Protein AF-A0ABD6B6U6-F1 (afdb_monomer)

Secondary structure (DSSP, 8-state):
--HHHHHHHHHHHHHHHHHHHHHHHHHHTTTSTTHHHHTTHHHHHHHHHHHHHHHHHT----HHHHHHHHHHHHHHHHHHHHHHHHHHTT-S--

Solvent-accessible surface area (backbone atoms only — not comparable to full-atom values): 4878 Å² total; per-residue (Å²): 120,65,68,59,52,52,50,45,47,51,51,45,52,50,31,52,50,51,26,54,50,30,51,52,49,26,65,76,28,62,90,41,84,65,15,66,28,35,60,30,41,37,51,15,33,46,18,50,36,66,49,42,49,36,68,65,70,72,50,92,70,61,68,66,56,47,50,53,32,40,52,48,11,52,51,22,45,50,52,19,50,52,40,43,50,42,56,74,68,56,75,53,86,128

Foldseek 3Di:
DVVVLVVLVVVLVVLVVQLVVLVVVLVVCVPPLLNQLSVLSNLLSVLVNQLSVCVNVVHDDDPVSNVVSNVSNVVSNVSSVVSVCCVVVCVDDD

Mean predicted aligned error: 5.78 Å

Structure (mmCIF, N/CA/C/O backbone):
data_AF-A0ABD6B6U6-F1
#
_entry.id   AF-A0ABD6B6U6-F1
#
loop_
_atom_site.group_PDB
_atom_site.id
_atom_site.type_symbol
_atom_site.label_atom_id
_atom_site.label_alt_id
_atom_site.label_comp_id
_atom_site.label_asym_id
_atom_site.label_entity_id
_atom_site.label_seq_id
_atom_site.pdbx_PDB_ins_code
_atom_site.Cartn_x
_atom_site.Cartn_y
_atom_site.Cartn_z
_atom_site.occupancy
_atom_site.B_iso_or_equiv
_atom_site.auth_seq_id
_atom_site.auth_comp_id
_atom_site.auth_asym_id
_atom_site.auth_atom_id
_atom_site.pdbx_PDB_model_num
ATOM 1 N N . MET A 1 1 ? 12.942 13.967 -19.130 1.00 71.25 1 MET A N 1
ATOM 2 C CA . MET A 1 1 ? 14.211 13.253 -19.436 1.00 71.25 1 MET A CA 1
ATOM 3 C C . MET A 1 1 ? 15.109 13.007 -18.205 1.00 71.25 1 MET A C 1
ATOM 5 O O . MET A 1 1 ? 15.212 11.853 -17.824 1.00 71.25 1 MET A O 1
ATOM 9 N N . ILE A 1 2 ? 15.713 13.999 -17.520 1.00 82.31 2 ILE A N 1
ATOM 10 C CA . ILE A 1 2 ? 16.444 13.763 -16.235 1.00 82.31 2 ILE A CA 1
ATOM 11 C C . ILE A 1 2 ? 15.572 14.036 -15.003 1.00 82.31 2 ILE A C 1
ATOM 13 O O . ILE A 1 2 ? 15.518 13.212 -14.094 1.00 82.31 2 ILE A O 1
ATOM 17 N N . LEU A 1 3 ? 14.834 15.151 -15.009 1.00 88.00 3 LEU A N 1
ATOM 18 C CA . LEU A 1 3 ? 13.953 15.544 -13.904 1.00 88.00 3 LEU A CA 1
ATOM 19 C C . LEU A 1 3 ? 12.874 14.488 -13.613 1.00 88.00 3 LEU A C 1
ATOM 21 O O . LEU A 1 3 ? 12.706 14.093 -12.469 1.00 88.00 3 LEU A O 1
ATOM 25 N N . GLU A 1 4 ? 12.198 13.966 -14.641 1.00 82.94 4 GLU A N 1
ATOM 26 C CA . GLU A 1 4 ? 11.207 12.882 -14.484 1.00 82.94 4 GLU A CA 1
ATOM 27 C C . GLU A 1 4 ? 11.804 11.622 -13.862 1.00 82.94 4 GLU A C 1
ATOM 29 O O . GLU A 1 4 ? 11.162 10.970 -13.042 1.00 82.94 4 GLU A O 1
ATOM 34 N N . ARG A 1 5 ? 13.041 11.275 -14.231 1.00 80.81 5 ARG A N 1
ATOM 35 C CA . ARG A 1 5 ? 13.709 10.084 -13.709 1.00 80.81 5 ARG A CA 1
ATOM 36 C C . ARG A 1 5 ? 14.107 10.287 -12.251 1.00 80.81 5 ARG A C 1
ATOM 38 O O . ARG A 1 5 ? 13.874 9.400 -11.438 1.00 80.81 5 ARG A O 1
ATOM 45 N N . ALA A 1 6 ? 14.617 11.471 -11.913 1.00 86.25 6 ALA A N 1
ATOM 46 C CA . ALA A 1 6 ? 14.901 11.862 -10.536 1.00 86.25 6 ALA A CA 1
ATOM 47 C C . ALA A 1 6 ? 13.630 11.850 -9.669 1.00 86.25 6 ALA A C 1
ATOM 49 O O . ALA A 1 6 ? 13.640 11.263 -8.591 1.00 86.25 6 ALA A O 1
ATOM 50 N N . LEU A 1 7 ? 12.522 12.411 -10.168 1.00 86.50 7 LEU A N 1
ATOM 51 C CA . LEU A 1 7 ? 11.221 12.382 -9.497 1.00 86.50 7 LEU A CA 1
ATOM 52 C C . LEU A 1 7 ? 10.728 10.947 -9.298 1.00 86.50 7 LEU A C 1
ATOM 54 O O . LEU A 1 7 ? 10.377 10.578 -8.187 1.00 86.50 7 LEU A O 1
ATOM 58 N N . THR A 1 8 ? 10.782 10.109 -10.335 1.00 84.75 8 THR A N 1
ATOM 59 C CA . THR A 1 8 ? 10.352 8.702 -10.258 1.00 84.75 8 THR A CA 1
ATOM 60 C C . THR A 1 8 ? 11.153 7.923 -9.214 1.00 84.75 8 THR A C 1
ATOM 62 O O . THR A 1 8 ? 10.582 7.179 -8.415 1.00 84.75 8 THR A O 1
ATOM 65 N N . VAL A 1 9 ? 12.475 8.109 -9.180 1.00 85.56 9 VAL A N 1
ATOM 66 C CA . VAL A 1 9 ? 13.349 7.467 -8.188 1.00 85.56 9 VAL A CA 1
ATOM 67 C C . VAL A 1 9 ? 13.050 7.989 -6.782 1.00 85.56 9 VAL A C 1
ATOM 69 O O . VAL A 1 9 ? 12.879 7.185 -5.869 1.00 85.56 9 VAL A O 1
ATOM 72 N N . ALA A 1 10 ? 12.914 9.305 -6.607 1.00 88.00 10 ALA A N 1
ATOM 73 C CA . ALA A 1 10 ? 12.579 9.910 -5.320 1.00 88.00 10 ALA A CA 1
ATOM 74 C C . ALA A 1 10 ? 11.221 9.420 -4.791 1.00 88.00 10 ALA A C 1
ATOM 76 O O . ALA A 1 10 ? 11.120 9.031 -3.629 1.00 88.00 10 ALA A O 1
ATOM 77 N N . THR A 1 11 ? 10.194 9.356 -5.645 1.00 88.56 11 THR A N 1
ATOM 78 C CA . THR A 1 11 ? 8.880 8.801 -5.293 1.00 88.56 11 THR A CA 1
ATOM 79 C C . THR A 1 11 ? 8.985 7.327 -4.915 1.00 88.56 11 THR A C 1
ATOM 81 O O . THR A 1 11 ? 8.383 6.906 -3.932 1.00 88.56 11 THR A O 1
ATOM 84 N N . THR A 1 12 ? 9.779 6.543 -5.647 1.00 88.00 12 THR A N 1
ATOM 85 C CA . THR A 1 12 ? 9.975 5.119 -5.341 1.00 88.00 12 THR A CA 1
ATOM 86 C C . THR A 1 12 ? 10.652 4.936 -3.984 1.00 88.00 12 THR A C 1
ATOM 88 O O . T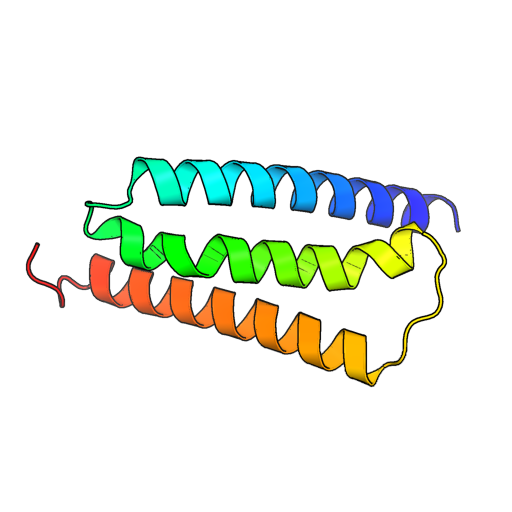HR A 1 12 ? 10.196 4.116 -3.194 1.00 88.00 12 THR A O 1
ATOM 91 N N . LEU A 1 13 ? 11.684 5.726 -3.670 1.00 89.25 13 LEU A N 1
ATOM 92 C CA . LEU A 1 13 ? 12.353 5.703 -2.365 1.00 89.25 13 LEU A CA 1
ATOM 93 C C . LEU A 1 13 ? 11.418 6.127 -1.229 1.00 89.25 13 LEU A C 1
ATOM 95 O O . LEU A 1 13 ? 11.386 5.469 -0.190 1.00 89.25 13 LEU A O 1
ATOM 99 N N . ALA A 1 14 ? 10.628 7.182 -1.440 1.00 91.12 14 ALA A N 1
ATOM 100 C CA . ALA A 1 14 ? 9.628 7.622 -0.476 1.00 91.12 14 ALA A CA 1
ATOM 101 C C . ALA A 1 14 ? 8.602 6.512 -0.199 1.00 91.12 14 ALA A C 1
ATOM 103 O O . ALA A 1 14 ? 8.359 6.189 0.960 1.00 91.12 14 ALA A O 1
ATOM 104 N N . LEU A 1 15 ? 8.076 5.862 -1.244 1.00 90.19 15 LEU A N 1
ATOM 105 C CA . LEU A 1 15 ? 7.152 4.730 -1.115 1.00 90.19 15 LEU A CA 1
ATOM 106 C C . LEU A 1 15 ? 7.778 3.542 -0.382 1.00 90.19 15 LEU A C 1
ATOM 108 O O . LEU A 1 15 ? 7.101 2.890 0.409 1.00 90.19 15 LEU A O 1
ATOM 112 N N . LEU A 1 16 ? 9.060 3.267 -0.619 1.00 92.25 16 LEU A N 1
ATOM 113 C CA . LEU A 1 16 ? 9.787 2.175 0.027 1.00 92.25 16 LEU A CA 1
ATOM 114 C C . LEU A 1 16 ? 9.931 2.439 1.533 1.00 92.25 16 LEU A C 1
ATOM 116 O O . LEU A 1 16 ? 9.650 1.559 2.348 1.00 92.25 16 LEU A O 1
ATOM 120 N N . GLY A 1 17 ? 10.270 3.679 1.899 1.00 90.81 17 GLY A N 1
ATOM 121 C CA . GLY A 1 17 ? 10.263 4.143 3.284 1.00 90.81 17 GLY A CA 1
ATOM 122 C C . GLY A 1 17 ? 8.872 4.050 3.912 1.00 90.81 17 GLY A C 1
ATOM 123 O O . GLY A 1 17 ? 8.715 3.431 4.963 1.00 90.81 17 GLY A O 1
ATOM 124 N N . SER A 1 18 ? 7.842 4.592 3.254 1.00 90.88 18 SER A N 1
ATOM 125 C CA . SER A 1 18 ? 6.454 4.539 3.732 1.00 90.88 18 SER A CA 1
ATOM 126 C C . SER A 1 18 ? 5.954 3.109 3.926 1.00 90.88 18 SER A C 1
ATOM 128 O O . SER A 1 18 ? 5.290 2.827 4.920 1.00 90.88 18 SER A O 1
ATOM 130 N N . PHE A 1 19 ? 6.307 2.187 3.030 1.00 91.06 19 PHE A N 1
ATOM 131 C CA . PHE A 1 19 ? 5.966 0.775 3.159 1.00 91.06 19 PHE A CA 1
ATOM 132 C C . PHE A 1 19 ? 6.630 0.141 4.389 1.00 91.06 19 PHE A C 1
ATOM 134 O O . PHE A 1 19 ? 5.951 -0.505 5.187 1.00 91.06 19 PHE A O 1
ATOM 141 N N . ALA A 1 20 ? 7.929 0.378 4.600 1.00 92.25 20 ALA A N 1
ATOM 142 C CA . ALA A 1 20 ? 8.637 -0.118 5.779 1.00 92.25 20 ALA A CA 1
ATOM 143 C C . ALA A 1 20 ? 8.033 0.431 7.085 1.00 92.25 20 ALA A C 1
ATOM 145 O O . ALA A 1 20 ? 7.716 -0.339 7.995 1.00 92.25 20 ALA A O 1
ATOM 146 N N . PHE A 1 21 ? 7.791 1.744 7.157 1.00 90.75 21 PHE A N 1
ATOM 147 C CA . PHE A 1 21 ? 7.132 2.366 8.309 1.00 90.75 21 PHE A CA 1
ATOM 148 C C . PHE A 1 21 ? 5.720 1.828 8.526 1.00 90.75 21 PHE A C 1
ATOM 150 O O . PHE A 1 21 ? 5.320 1.596 9.665 1.00 90.75 21 PHE A O 1
ATOM 157 N N . SER A 1 22 ? 4.980 1.569 7.450 1.00 89.88 22 SER A N 1
ATOM 158 C CA . SER A 1 22 ? 3.645 0.989 7.527 1.00 89.88 22 SER A CA 1
ATOM 159 C C . SER A 1 22 ? 3.653 -0.407 8.148 1.00 89.88 22 SER A C 1
ATOM 161 O O . SER A 1 22 ? 2.766 -0.710 8.944 1.00 89.88 22 SER A O 1
ATOM 163 N N . LEU A 1 23 ? 4.634 -1.253 7.824 1.00 91.06 23 LEU A N 1
ATOM 164 C CA . LEU A 1 23 ? 4.770 -2.579 8.437 1.00 91.06 23 LEU A CA 1
ATOM 165 C C . LEU A 1 23 ? 5.081 -2.477 9.935 1.00 91.06 23 LEU A C 1
ATOM 167 O O . LEU A 1 23 ? 4.485 -3.192 10.743 1.00 91.06 23 LEU A O 1
ATOM 171 N N . ILE A 1 24 ? 5.980 -1.561 10.305 1.00 91.12 24 ILE A N 1
ATOM 172 C CA . ILE A 1 24 ? 6.332 -1.296 11.706 1.00 91.12 24 ILE A CA 1
ATOM 173 C C . ILE A 1 24 ? 5.102 -0.800 12.474 1.00 91.12 24 ILE A C 1
ATOM 175 O O . ILE A 1 24 ? 4.811 -1.311 13.554 1.00 91.12 24 ILE A O 1
ATOM 179 N N . ALA A 1 25 ? 4.342 0.135 11.901 1.00 88.44 25 ALA A N 1
ATOM 180 C CA . ALA A 1 25 ? 3.131 0.673 12.509 1.00 88.44 25 ALA A CA 1
ATOM 181 C C . ALA A 1 25 ? 2.070 -0.417 12.725 1.00 88.44 25 ALA A C 1
ATOM 183 O O . ALA A 1 25 ? 1.541 -0.549 13.826 1.00 88.44 25 ALA A O 1
ATOM 184 N N . VAL A 1 26 ? 1.801 -1.253 11.717 1.00 90.50 26 VAL A N 1
ATOM 185 C CA . VAL A 1 26 ? 0.841 -2.364 11.849 1.00 90.50 26 VAL A CA 1
ATOM 186 C C . VAL A 1 26 ? 1.253 -3.335 12.948 1.00 90.50 26 VAL A C 1
ATOM 188 O O . VAL A 1 26 ? 0.409 -3.776 13.727 1.00 90.50 26 VAL A O 1
ATOM 191 N N . ARG A 1 27 ? 2.548 -3.650 13.046 1.00 88.94 27 ARG A N 1
ATOM 192 C CA . ARG A 1 27 ? 3.059 -4.535 14.094 1.00 88.94 27 ARG A CA 1
ATOM 193 C C . ARG A 1 27 ? 2.976 -3.897 15.483 1.00 88.94 27 ARG A C 1
ATOM 195 O O . ARG A 1 27 ? 2.611 -4.585 16.430 1.00 88.94 27 ARG A O 1
ATOM 202 N N . GLY A 1 28 ? 3.282 -2.606 15.604 1.00 88.38 28 GLY A N 1
ATOM 203 C CA . GLY A 1 28 ? 3.242 -1.871 16.873 1.00 88.38 28 GLY A CA 1
ATOM 204 C C . GLY A 1 28 ? 1.828 -1.663 17.421 1.00 88.38 28 GLY A C 1
ATOM 205 O O . GLY A 1 28 ? 1.621 -1.724 18.628 1.00 88.38 28 GLY A O 1
ATOM 206 N N . TYR A 1 29 ? 0.841 -1.487 16.541 1.00 85.81 29 TYR A N 1
ATOM 207 C CA . TYR A 1 29 ? -0.552 -1.214 16.910 1.00 85.81 29 TYR A CA 1
ATOM 208 C C . TYR A 1 29 ? -1.488 -2.414 16.708 1.00 85.81 29 TYR A C 1
ATOM 210 O O . TYR A 1 29 ? -2.702 -2.236 16.643 1.00 85.81 29 TYR A O 1
ATOM 218 N N . TRP A 1 30 ? -0.960 -3.641 16.630 1.00 81.94 30 TRP A N 1
ATOM 219 C CA . TRP A 1 30 ? -1.742 -4.834 16.272 1.00 81.94 30 TRP A CA 1
ATOM 220 C C . TRP A 1 30 ? -2.974 -5.082 17.162 1.00 81.94 30 TRP A C 1
ATOM 222 O O . TRP A 1 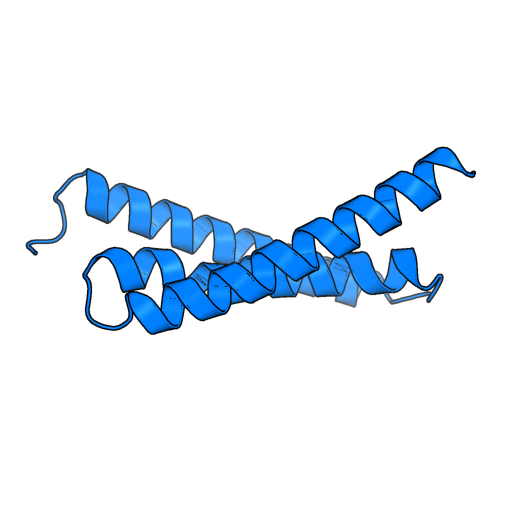30 ? -4.005 -5.532 16.660 1.00 81.94 30 TRP A O 1
ATOM 232 N N . ASN A 1 31 ? -2.862 -4.766 18.457 1.00 82.56 31 ASN A N 1
ATOM 233 C CA . ASN A 1 31 ? -3.916 -4.946 19.463 1.00 82.56 31 ASN A CA 1
ATOM 234 C C . ASN A 1 31 ? -4.698 -3.658 19.775 1.00 82.56 31 ASN A C 1
ATOM 236 O O . ASN A 1 31 ? -5.587 -3.675 20.621 1.00 82.56 31 ASN A O 1
ATOM 240 N N . ALA A 1 32 ? -4.357 -2.533 19.143 1.00 82.69 32 ALA A N 1
ATOM 241 C CA . ALA A 1 32 ? -5.041 -1.266 19.370 1.00 82.69 32 ALA A CA 1
ATOM 242 C C . ALA A 1 32 ? -6.239 -1.124 18.413 1.00 82.69 32 ALA A C 1
ATOM 244 O O . ALA A 1 32 ? -6.165 -1.602 17.280 1.00 82.69 32 ALA A O 1
ATOM 245 N N . PRO A 1 33 ? -7.302 -0.384 18.785 1.00 75.88 33 PRO A N 1
ATOM 246 C CA . PRO A 1 33 ? -8.405 -0.066 17.868 1.00 75.88 33 PRO A CA 1
ATOM 247 C C . PRO A 1 33 ? -7.919 0.671 16.608 1.00 75.88 33 PRO A C 1
ATOM 249 O O . PRO A 1 33 ? -8.477 0.498 15.527 1.00 75.88 33 PRO A O 1
ATOM 252 N N . PHE A 1 34 ? -6.824 1.430 16.725 1.00 80.31 34 PHE A N 1
ATOM 253 C CA . PHE A 1 34 ? -6.148 2.088 15.606 1.00 80.31 34 PHE A CA 1
ATOM 254 C C . PHE A 1 34 ? -5.441 1.106 14.649 1.00 80.31 34 PHE A C 1
ATOM 256 O O . PHE A 1 34 ? -5.189 1.435 13.492 1.00 80.31 34 PHE A O 1
ATOM 263 N N . GLY A 1 35 ? -5.166 -0.125 15.089 1.00 82.31 35 GLY A N 1
ATOM 264 C CA . GLY A 1 35 ? -4.560 -1.173 14.270 1.00 82.31 35 GLY A CA 1
ATOM 265 C C . GLY A 1 35 ? -5.387 -1.520 13.033 1.00 82.31 35 GLY A C 1
ATOM 266 O O . GLY A 1 35 ? -4.818 -1.753 11.969 1.00 82.31 35 GLY A O 1
ATOM 267 N N . ASP A 1 36 ? -6.718 -1.468 13.123 1.00 83.38 36 ASP A N 1
ATOM 268 C CA . ASP A 1 36 ? -7.602 -1.735 11.980 1.00 83.38 36 ASP A CA 1
ATOM 269 C C . ASP A 1 36 ? -7.528 -0.655 10.890 1.00 83.38 36 ASP A C 1
ATOM 271 O O . ASP A 1 36 ? -7.713 -0.963 9.713 1.00 83.38 36 ASP A O 1
ATOM 275 N N . VAL A 1 37 ? -7.175 0.584 11.250 1.00 86.56 37 VAL A N 1
ATOM 276 C CA . VAL A 1 37 ? -6.899 1.677 10.299 1.00 86.56 37 VAL A CA 1
ATOM 277 C C . VAL A 1 37 ? -5.558 1.466 9.597 1.00 86.56 37 VAL A C 1
ATOM 279 O O . VAL A 1 37 ? -5.403 1.791 8.422 1.00 86.56 37 VAL A O 1
ATOM 282 N N . LEU A 1 38 ? -4.579 0.911 10.315 1.00 87.19 38 LEU A N 1
ATOM 283 C CA . LEU A 1 38 ? -3.215 0.729 9.825 1.00 87.19 38 LEU A CA 1
ATOM 284 C C . LEU A 1 38 ? -3.054 -0.530 8.966 1.00 87.19 38 LEU A C 1
ATOM 286 O O . LEU A 1 38 ? -2.249 -0.526 8.040 1.00 87.19 38 LEU A O 1
ATOM 290 N N . ARG A 1 39 ? -3.805 -1.604 9.238 1.00 88.75 39 ARG A N 1
ATOM 291 C CA . ARG A 1 39 ? -3.717 -2.899 8.526 1.00 88.75 39 ARG A CA 1
ATOM 292 C C . ARG A 1 39 ? -3.809 -2.817 6.994 1.00 88.75 39 ARG A C 1
ATOM 294 O O . ARG A 1 39 ? -3.105 -3.590 6.345 1.00 88.75 39 ARG A O 1
ATOM 301 N N . PRO A 1 40 ? -4.614 -1.928 6.385 1.00 89.69 40 PRO A N 1
ATOM 302 C CA . PRO A 1 40 ? -4.671 -1.790 4.931 1.00 89.69 40 PRO A CA 1
ATOM 303 C C . PRO A 1 40 ? -3.505 -0.975 4.345 1.00 89.69 40 PRO A C 1
ATOM 305 O O . PRO A 1 40 ? -3.229 -1.081 3.152 1.00 89.69 40 PRO A O 1
ATOM 308 N N . LEU A 1 41 ? -2.787 -0.180 5.148 1.00 88.94 41 LEU A N 1
ATOM 309 C CA . LEU A 1 41 ? -1.724 0.701 4.649 1.00 88.94 41 LEU A CA 1
ATOM 310 C C . LEU A 1 41 ? -0.551 -0.040 3.982 1.00 88.94 41 LEU A C 1
ATOM 312 O O . LEU A 1 41 ? -0.117 0.426 2.927 1.00 88.94 41 LEU A O 1
ATOM 316 N N . PRO A 1 42 ? -0.066 -1.202 4.475 1.00 89.81 42 PRO A N 1
ATOM 317 C CA . PRO A 1 42 ? 0.972 -1.948 3.773 1.00 89.81 42 PRO A CA 1
ATOM 318 C C . PRO A 1 42 ? 0.517 -2.390 2.384 1.00 89.81 42 PRO A C 1
ATOM 320 O O . PRO A 1 42 ? 1.308 -2.377 1.447 1.00 89.81 42 PRO A O 1
ATOM 323 N N . VAL A 1 43 ? -0.764 -2.735 2.226 1.00 91.00 43 VAL A N 1
ATOM 324 C CA . VAL A 1 43 ? -1.336 -3.107 0.926 1.00 91.00 43 VAL A CA 1
ATOM 325 C C . VAL A 1 43 ? -1.408 -1.886 0.006 1.00 91.00 43 VAL A C 1
ATOM 327 O O . VAL A 1 43 ? -1.054 -1.989 -1.166 1.00 91.00 43 VAL A O 1
ATOM 330 N N . ALA A 1 44 ? -1.782 -0.718 0.537 1.00 91.81 44 ALA A N 1
ATOM 331 C CA . ALA A 1 44 ? -1.806 0.533 -0.218 1.00 91.81 44 ALA A CA 1
ATOM 332 C C . ALA A 1 44 ? -0.404 0.932 -0.707 1.00 91.81 44 ALA A C 1
ATOM 334 O O . ALA A 1 44 ? -0.173 1.055 -1.910 1.00 91.81 44 ALA A O 1
ATOM 335 N N . PHE A 1 45 ? 0.557 1.075 0.210 1.00 90.94 45 PHE A N 1
ATOM 336 C CA . PHE A 1 45 ? 1.929 1.453 -0.133 1.00 90.94 45 PHE A CA 1
ATOM 337 C C . PHE A 1 45 ? 2.626 0.386 -0.974 1.00 90.94 45 PHE A C 1
ATOM 339 O O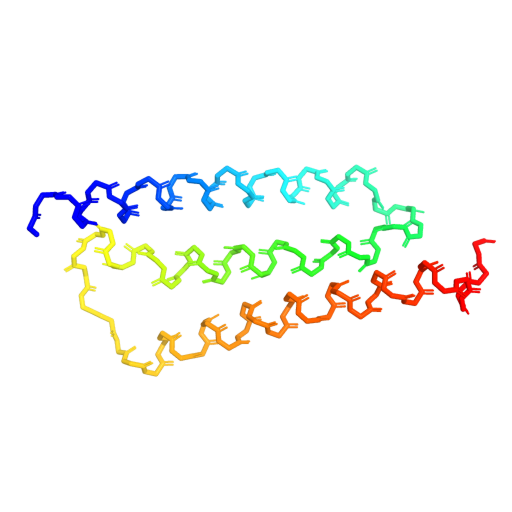 . PHE A 1 45 ? 3.298 0.729 -1.942 1.00 90.94 45 PHE A O 1
ATOM 346 N N . GLY A 1 46 ? 2.426 -0.897 -0.664 1.00 89.31 46 GLY A N 1
ATOM 347 C CA . GLY A 1 46 ? 2.969 -2.009 -1.440 1.00 89.31 46 GLY A CA 1
ATOM 348 C C . GLY A 1 46 ? 2.422 -2.039 -2.866 1.00 89.31 46 GLY A C 1
ATOM 349 O O . GLY A 1 46 ? 3.184 -2.236 -3.810 1.00 89.31 46 GLY A O 1
ATOM 350 N N . GLY A 1 47 ? 1.129 -1.758 -3.047 1.00 89.81 47 GLY A N 1
ATOM 351 C CA . GLY A 1 47 ? 0.522 -1.613 -4.367 1.00 89.81 47 GLY A CA 1
ATOM 352 C C . GLY A 1 47 ? 1.092 -0.420 -5.140 1.00 89.81 47 GLY A C 1
ATOM 353 O O . GLY A 1 47 ? 1.559 -0.579 -6.266 1.00 89.81 47 GLY A O 1
ATOM 354 N N . PHE A 1 48 ? 1.165 0.769 -4.537 1.00 87.88 48 PHE A N 1
ATOM 355 C CA . PHE A 1 48 ? 1.772 1.928 -5.207 1.00 87.88 48 PHE A CA 1
ATOM 356 C C . PHE A 1 48 ? 3.253 1.707 -5.545 1.00 87.88 48 PHE A C 1
ATOM 358 O O . PHE A 1 48 ? 3.705 2.104 -6.623 1.00 87.88 48 PHE A O 1
ATOM 365 N N . LEU A 1 49 ? 3.996 1.018 -4.677 1.00 89.56 49 LEU A N 1
ATOM 366 C CA . LEU A 1 49 ? 5.382 0.628 -4.920 1.00 89.56 49 LEU A CA 1
ATOM 367 C C . LEU A 1 49 ? 5.476 -0.336 -6.110 1.00 89.56 49 LEU A C 1
ATOM 369 O O . LEU A 1 49 ? 6.231 -0.085 -7.046 1.00 89.56 49 LEU A O 1
ATOM 373 N N . ALA A 1 50 ? 4.659 -1.390 -6.132 1.00 88.38 50 ALA A N 1
ATOM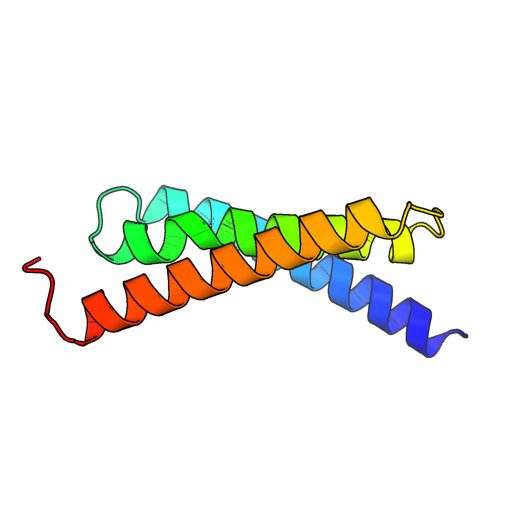 374 C CA . ALA A 1 50 ? 4.615 -2.367 -7.218 1.00 88.38 50 ALA A CA 1
ATOM 375 C C . ALA A 1 50 ? 4.180 -1.757 -8.565 1.00 88.38 50 ALA A C 1
ATOM 377 O O . ALA A 1 50 ? 4.601 -2.237 -9.619 1.00 88.38 50 ALA A O 1
ATOM 378 N N . ALA A 1 51 ? 3.383 -0.685 -8.545 1.00 86.81 51 ALA A N 1
ATOM 379 C CA . ALA A 1 51 ? 3.035 0.093 -9.733 1.00 86.81 51 ALA A CA 1
ATOM 380 C C . ALA A 1 51 ? 4.165 1.036 -10.196 1.00 86.81 51 ALA A C 1
ATOM 382 O O . ALA A 1 51 ? 4.261 1.325 -11.392 1.00 86.81 51 ALA A O 1
ATOM 383 N N . SER A 1 52 ? 5.013 1.503 -9.274 1.00 84.69 52 SER A N 1
ATOM 384 C CA . SER A 1 52 ? 6.088 2.477 -9.532 1.00 84.69 52 SER A CA 1
ATOM 385 C C . SER A 1 52 ? 7.422 1.827 -9.920 1.00 84.69 52 SER A C 1
ATOM 387 O O . SER A 1 52 ? 8.123 2.339 -10.794 1.00 84.69 52 SER A O 1
ATOM 389 N N . ILE A 1 53 ? 7.751 0.668 -9.334 1.00 85.38 53 ILE A N 1
ATOM 390 C CA . ILE A 1 53 ? 9.006 -0.071 -9.565 1.00 85.38 53 ILE A CA 1
ATOM 391 C C . ILE A 1 53 ? 9.294 -0.310 -11.057 1.00 85.38 53 ILE A C 1
ATOM 393 O O . ILE A 1 53 ? 10.412 -0.018 -11.486 1.00 85.38 53 ILE A O 1
ATOM 397 N N . PRO A 1 54 ? 8.341 -0.785 -11.885 1.00 84.38 54 PRO A N 1
ATOM 398 C CA . PRO A 1 54 ? 8.632 -1.036 -13.293 1.00 84.38 54 PRO A CA 1
ATOM 399 C C . PRO A 1 54 ? 9.036 0.224 -14.062 1.00 84.38 54 PRO A C 1
ATOM 401 O O . PRO A 1 54 ? 9.930 0.169 -14.902 1.00 84.38 54 PRO A O 1
ATOM 404 N N . GLY A 1 55 ? 8.427 1.368 -13.730 1.00 80.25 55 GLY A N 1
ATOM 405 C CA . GLY A 1 55 ? 8.785 2.662 -14.310 1.00 80.25 55 GLY A CA 1
ATOM 406 C C . GLY A 1 55 ? 10.189 3.114 -13.906 1.00 80.25 55 GLY A C 1
ATOM 407 O O . GLY A 1 55 ? 10.935 3.609 -14.746 1.00 80.25 55 GLY A O 1
ATOM 408 N N . ALA A 1 56 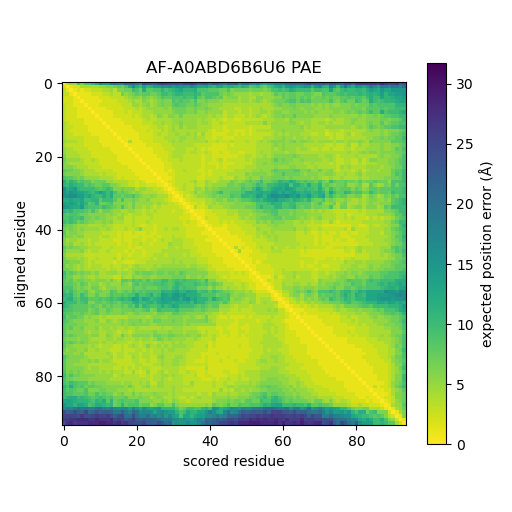? 10.585 2.878 -12.652 1.00 79.12 56 ALA A N 1
ATOM 409 C CA . ALA A 1 56 ? 11.937 3.171 -12.175 1.00 79.12 56 ALA A CA 1
ATOM 410 C C . ALA A 1 56 ? 13.006 2.271 -12.830 1.00 79.12 56 ALA A C 1
ATOM 412 O O . ALA A 1 56 ? 14.100 2.741 -13.148 1.00 79.12 56 ALA A O 1
ATOM 413 N N . LEU A 1 57 ? 12.675 0.996 -13.065 1.00 82.50 57 LEU A N 1
ATOM 414 C CA . LEU A 1 57 ? 13.559 0.001 -13.683 1.00 82.50 57 LEU A CA 1
ATOM 415 C C . LEU A 1 57 ? 13.570 0.046 -15.221 1.00 82.50 57 LEU A C 1
ATOM 417 O O . LEU A 1 57 ? 14.379 -0.639 -15.841 1.00 82.50 57 LEU A O 1
ATOM 421 N N . GLY A 1 58 ? 12.688 0.829 -15.848 1.00 79.50 58 GLY A N 1
ATOM 422 C CA . GLY A 1 58 ? 12.531 0.847 -17.306 1.00 79.50 58 GLY A CA 1
ATOM 423 C C . GLY A 1 58 ? 11.943 -0.451 -17.876 1.00 79.50 58 GLY A C 1
ATOM 424 O O . GLY A 1 58 ? 12.091 -0.721 -19.065 1.00 79.50 58 GLY A O 1
ATOM 425 N N . ALA A 1 59 ? 11.287 -1.261 -17.041 1.00 84.06 59 ALA A N 1
ATOM 426 C CA . ALA A 1 59 ? 10.669 -2.514 -17.448 1.00 84.06 59 ALA A CA 1
ATOM 427 C C . ALA A 1 59 ? 9.267 -2.264 -18.021 1.00 84.06 59 ALA A C 1
ATOM 429 O O . ALA A 1 59 ? 8.415 -1.638 -17.383 1.00 84.06 59 ALA A O 1
ATOM 430 N N . ALA A 1 60 ? 9.004 -2.792 -19.217 1.00 82.81 60 ALA A N 1
ATOM 431 C CA . ALA A 1 60 ? 7.675 -2.759 -19.810 1.00 82.81 60 ALA A CA 1
ATOM 432 C C . ALA A 1 60 ? 6.784 -3.812 -19.140 1.00 82.81 60 ALA A C 1
ATOM 434 O O . ALA A 1 60 ? 7.090 -5.003 -19.152 1.00 82.81 60 ALA A O 1
ATOM 435 N N . VAL A 1 61 ? 5.669 -3.372 -18.560 1.00 85.62 61 VAL A N 1
ATOM 436 C CA . VAL A 1 61 ? 4.716 -4.250 -17.873 1.00 85.62 61 VAL A CA 1
ATOM 437 C C . VAL A 1 61 ? 3.319 -4.023 -18.455 1.00 85.62 61 VAL A C 1
ATOM 439 O O . VAL A 1 61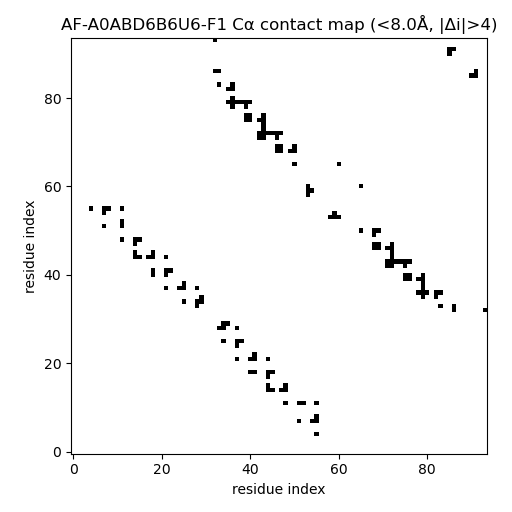 ? 2.974 -2.873 -18.748 1.00 85.62 61 VAL A O 1
ATOM 442 N N . PRO A 1 62 ? 2.496 -5.077 -18.637 1.00 89.88 62 PRO A N 1
ATOM 443 C CA . PRO A 1 62 ? 1.173 -4.941 -19.235 1.00 89.88 62 PRO A CA 1
ATOM 444 C C . PRO A 1 62 ? 0.293 -3.925 -18.501 1.00 89.88 62 PRO A C 1
ATOM 446 O O . PRO A 1 62 ? 0.270 -3.876 -17.269 1.00 89.88 62 PRO A O 1
ATOM 449 N N . LEU A 1 63 ? -0.522 -3.179 -19.254 1.00 87.19 63 LEU A N 1
ATOM 450 C CA . LEU A 1 63 ? -1.463 -2.204 -18.689 1.00 87.19 63 LEU A CA 1
ATOM 451 C C . LEU A 1 63 ? -2.398 -2.836 -17.646 1.00 87.19 63 LEU A C 1
ATOM 453 O O . LEU A 1 63 ? -2.697 -2.219 -16.628 1.00 87.19 63 LEU A O 1
ATOM 457 N N . ARG A 1 64 ? -2.796 -4.096 -17.865 1.00 91.00 64 ARG A N 1
ATOM 458 C CA . ARG A 1 64 ? -3.638 -4.870 -16.940 1.00 91.00 64 ARG A CA 1
ATOM 459 C C . ARG A 1 64 ? -3.001 -5.018 -15.558 1.00 91.00 64 ARG A C 1
ATOM 461 O O . ARG A 1 64 ? -3.691 -4.842 -14.564 1.00 91.00 64 ARG A O 1
ATOM 468 N N . TYR A 1 65 ? -1.696 -5.281 -15.488 1.00 88.38 65 TYR A N 1
ATOM 469 C CA . TYR A 1 65 ? -0.984 -5.3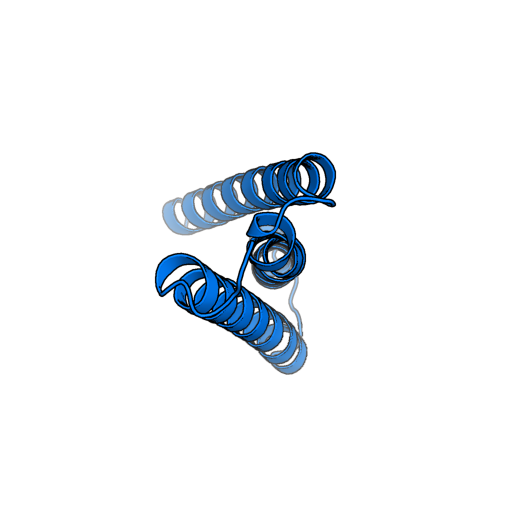72 -14.212 1.00 88.38 65 TYR A CA 1
ATOM 470 C C . TYR A 1 65 ? -0.985 -4.022 -13.491 1.00 88.38 65 TYR A C 1
ATOM 472 O O . TYR A 1 65 ? -1.346 -3.954 -12.320 1.00 88.38 65 TYR A O 1
ATOM 480 N N . ARG A 1 66 ? -0.654 -2.933 -14.203 1.00 84.50 66 ARG A N 1
ATOM 481 C CA . ARG A 1 66 ? -0.651 -1.583 -13.613 1.00 84.50 66 ARG A CA 1
ATOM 482 C C . ARG A 1 66 ? -2.031 -1.201 -13.085 1.00 84.50 66 ARG A C 1
ATOM 484 O O . ARG A 1 66 ? -2.120 -0.678 -11.981 1.00 84.50 66 ARG A O 1
ATOM 491 N N . ALA A 1 67 ? -3.083 -1.500 -13.845 1.00 88.81 67 ALA A N 1
ATOM 492 C CA . ALA A 1 67 ? -4.459 -1.251 -13.438 1.00 88.81 67 ALA A CA 1
ATOM 493 C C . ALA A 1 67 ? -4.823 -2.043 -12.177 1.00 88.81 67 ALA A C 1
ATOM 495 O O . ALA A 1 67 ? -5.254 -1.446 -11.201 1.00 88.81 67 ALA A O 1
ATOM 496 N N . VAL A 1 68 ? -4.579 -3.358 -12.153 1.00 91.56 68 VAL A N 1
ATOM 497 C CA . VAL A 1 68 ? -4.904 -4.212 -10.996 1.00 91.56 68 VAL A CA 1
ATOM 498 C C . VAL A 1 68 ? -4.183 -3.744 -9.735 1.00 91.56 68 VAL A C 1
ATOM 500 O O . VAL A 1 68 ? -4.811 -3.559 -8.695 1.00 91.56 68 VAL A O 1
ATOM 503 N N . VAL A 1 69 ? -2.874 -3.514 -9.830 1.00 91.31 69 VAL A N 1
ATOM 504 C CA . VAL A 1 69 ? -2.049 -3.130 -8.683 1.00 91.31 69 VAL A CA 1
ATOM 505 C C . VAL A 1 69 ? -2.419 -1.731 -8.173 1.00 91.31 69 VAL A C 1
ATOM 507 O O . VAL A 1 69 ? -2.546 -1.538 -6.965 1.00 91.31 69 VAL A O 1
ATOM 510 N N . ALA A 1 70 ? -2.658 -0.768 -9.068 1.00 87.62 70 ALA A N 1
ATOM 511 C CA . ALA A 1 70 ? -3.094 0.573 -8.681 1.00 87.62 70 ALA A CA 1
ATOM 512 C C . ALA A 1 70 ? -4.512 0.570 -8.088 1.00 87.62 70 ALA A C 1
ATOM 514 O O . ALA A 1 70 ? -4.746 1.211 -7.067 1.00 87.62 70 ALA A O 1
ATOM 515 N N . SER A 1 71 ? -5.451 -0.180 -8.672 1.00 90.19 71 SER A N 1
ATOM 516 C CA . SER A 1 71 ? -6.807 -0.321 -8.134 1.00 90.19 71 SER A CA 1
ATOM 517 C C . SER A 1 71 ? -6.799 -0.952 -6.744 1.00 90.19 71 SER A C 1
ATOM 519 O O . SER A 1 71 ? -7.485 -0.455 -5.855 1.00 90.19 71 SER A O 1
ATOM 521 N N . ALA A 1 72 ? -5.990 -1.993 -6.524 1.00 91.81 72 ALA A N 1
ATOM 522 C CA . ALA A 1 72 ? -5.824 -2.599 -5.205 1.00 91.81 72 ALA A CA 1
ATOM 523 C C . ALA A 1 72 ? -5.224 -1.610 -4.192 1.00 91.81 72 ALA A C 1
ATOM 525 O O . ALA A 1 72 ? -5.705 -1.527 -3.062 1.00 91.81 72 ALA A O 1
ATOM 526 N N . ALA A 1 73 ? -4.227 -0.819 -4.606 1.00 91.44 73 ALA A N 1
ATOM 527 C CA . ALA A 1 73 ? -3.618 0.208 -3.764 1.00 91.44 73 ALA A CA 1
ATOM 528 C C . ALA A 1 73 ? -4.635 1.275 -3.329 1.00 91.44 73 ALA A C 1
ATOM 530 O O . ALA A 1 73 ? -4.727 1.617 -2.149 1.00 91.44 73 ALA A O 1
ATOM 531 N N . VAL A 1 74 ? -5.438 1.764 -4.279 1.00 93.06 74 VAL A N 1
ATOM 532 C CA . VAL A 1 74 ? -6.492 2.756 -4.032 1.00 93.06 74 VAL A CA 1
ATOM 533 C C . VAL A 1 74 ? -7.590 2.181 -3.140 1.00 93.06 74 VAL A C 1
ATOM 535 O O . VAL A 1 74 ? -8.015 2.849 -2.201 1.00 93.06 74 VAL A O 1
ATOM 538 N N . LEU A 1 75 ? -8.017 0.937 -3.376 1.00 93.88 75 LEU A N 1
ATOM 539 C CA . LEU A 1 75 ? -9.011 0.267 -2.536 1.00 93.88 75 LEU A CA 1
ATOM 540 C C . LEU A 1 75 ? -8.511 0.135 -1.092 1.00 93.88 75 LEU A C 1
ATOM 542 O O . LEU A 1 75 ? -9.239 0.449 -0.156 1.00 93.88 75 LEU A O 1
ATOM 546 N N . ALA A 1 76 ? -7.259 -0.280 -0.904 1.00 90.81 76 ALA A N 1
ATOM 547 C 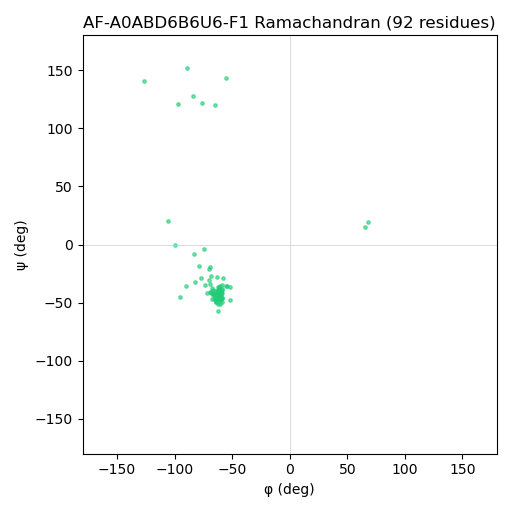CA . ALA A 1 76 ? -6.655 -0.394 0.417 1.00 90.81 76 ALA A CA 1
ATOM 548 C C . ALA A 1 76 ? -6.569 0.966 1.131 1.00 90.81 76 ALA A C 1
ATOM 550 O O . ALA A 1 76 ? -6.910 1.063 2.310 1.00 90.81 76 ALA A O 1
ATOM 551 N N . ALA A 1 77 ? -6.195 2.028 0.412 1.00 91.56 77 ALA A N 1
ATOM 552 C CA . ALA A 1 77 ? -6.200 3.388 0.946 1.00 91.56 77 ALA A CA 1
ATOM 553 C C . ALA A 1 77 ? -7.617 3.850 1.334 1.00 91.56 77 ALA A C 1
ATOM 555 O O . ALA A 1 77 ? -7.805 4.441 2.397 1.00 91.56 77 ALA A O 1
ATOM 556 N N . PHE A 1 78 ? -8.623 3.530 0.517 1.00 92.50 78 PHE A N 1
ATOM 557 C CA . PHE A 1 78 ? -10.023 3.831 0.809 1.00 92.50 78 PHE A CA 1
ATOM 558 C C . PHE A 1 78 ? -10.521 3.092 2.057 1.00 92.50 78 PHE A C 1
ATOM 560 O O . PHE A 1 78 ? -11.155 3.699 2.917 1.00 92.50 78 PHE A O 1
ATOM 567 N N . VAL A 1 79 ? -10.190 1.806 2.205 1.00 92.62 79 VAL A N 1
ATOM 568 C CA . VAL A 1 79 ? -10.537 1.019 3.400 1.00 92.62 79 VAL A CA 1
ATOM 569 C C . VAL A 1 79 ? -9.872 1.599 4.649 1.00 92.62 79 VAL A C 1
ATOM 571 O O . VAL A 1 79 ? -10.542 1.745 5.669 1.00 92.62 79 VAL A O 1
ATOM 574 N N . ALA A 1 80 ? -8.593 1.984 4.576 1.00 89.94 80 ALA A N 1
ATOM 575 C CA . ALA A 1 80 ? -7.915 2.658 5.685 1.00 89.94 80 ALA A CA 1
ATOM 576 C C . ALA A 1 80 ? -8.622 3.970 6.063 1.00 89.94 80 ALA A C 1
ATOM 578 O O . ALA A 1 80 ? -8.901 4.204 7.237 1.00 89.94 80 ALA A O 1
ATOM 579 N N . ALA A 1 81 ? -8.980 4.796 5.076 1.00 88.94 81 ALA A N 1
ATOM 580 C CA . ALA A 1 81 ? -9.707 6.041 5.310 1.00 88.94 81 ALA A CA 1
ATOM 581 C C . ALA A 1 81 ? -11.083 5.795 5.952 1.00 88.94 81 ALA A C 1
ATOM 583 O O . ALA A 1 81 ? -11.432 6.462 6.924 1.00 88.94 81 ALA A O 1
ATOM 584 N N . ALA A 1 82 ? -11.835 4.800 5.473 1.00 89.62 82 ALA A N 1
ATOM 585 C CA . ALA A 1 82 ? -13.131 4.429 6.036 1.00 89.62 82 ALA A CA 1
ATOM 586 C C . ALA A 1 82 ? -13.014 3.980 7.501 1.00 89.62 82 ALA A C 1
ATOM 588 O O . ALA A 1 82 ? -13.772 4.448 8.350 1.00 89.62 82 ALA A O 1
ATOM 589 N N . GLN A 1 83 ? -12.031 3.132 7.823 1.00 86.88 83 GLN A N 1
ATOM 590 C CA . GLN A 1 83 ? -11.751 2.730 9.206 1.00 86.88 83 GLN A CA 1
ATOM 591 C C . GLN A 1 83 ? -11.368 3.935 10.075 1.00 86.88 83 GLN A C 1
ATOM 593 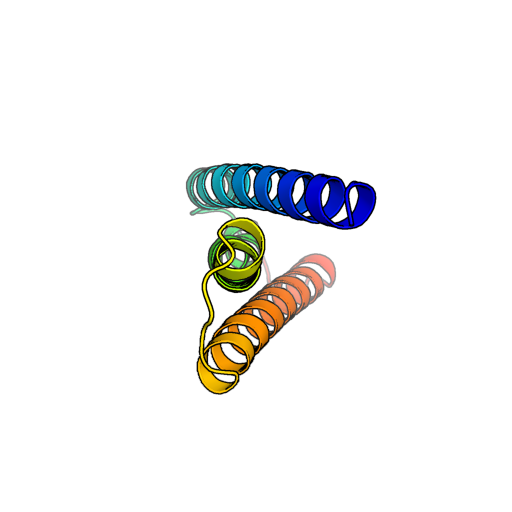O O . GLN A 1 83 ? -11.811 4.039 11.217 1.00 86.88 83 GLN A O 1
ATOM 598 N N . GLY A 1 84 ? -10.589 4.874 9.528 1.00 86.19 84 GLY A N 1
ATOM 599 C CA . GLY A 1 84 ? -10.234 6.121 10.203 1.00 86.19 84 GLY A CA 1
ATOM 600 C C . GLY A 1 84 ? -11.461 6.966 10.548 1.00 86.19 84 GLY A C 1
ATOM 601 O O . GLY A 1 84 ? -11.592 7.415 11.684 1.00 86.19 84 GLY A O 1
ATOM 602 N N . VAL A 1 85 ? -12.397 7.124 9.607 1.00 87.75 85 VAL A N 1
ATOM 603 C CA . VAL A 1 85 ? -13.661 7.843 9.840 1.00 87.75 85 VAL A CA 1
ATOM 604 C C . VAL A 1 85 ? -14.492 7.155 10.921 1.00 87.75 85 VAL A C 1
ATOM 606 O O . VAL A 1 85 ? -14.956 7.825 11.836 1.00 87.75 85 VAL A O 1
ATOM 609 N N . VAL A 1 86 ? -14.645 5.829 10.863 1.00 87.19 86 VAL A N 1
ATOM 610 C CA . VAL A 1 86 ? -15.401 5.063 11.872 1.00 87.19 86 VAL A CA 1
ATOM 611 C C . VAL A 1 86 ? -14.796 5.222 13.270 1.00 87.19 86 VAL A C 1
ATOM 613 O O . VAL A 1 86 ? -15.533 5.368 14.248 1.00 87.19 86 VAL A O 1
ATOM 616 N N . LEU A 1 87 ? -13.465 5.215 13.367 1.00 84.44 87 LEU A N 1
ATOM 617 C CA . LEU A 1 87 ? -12.748 5.395 14.627 1.00 84.44 87 LEU A CA 1
ATOM 618 C C . LEU A 1 87 ? -12.918 6.818 15.175 1.00 84.44 87 LEU A C 1
ATOM 620 O O . LEU A 1 87 ? -13.246 6.983 16.347 1.00 84.44 87 LEU A O 1
ATOM 624 N N . LEU A 1 88 ? -12.745 7.840 14.334 1.00 85.50 88 LEU A N 1
ATOM 625 C CA . LEU A 1 88 ? -12.862 9.249 14.733 1.00 85.50 88 LEU A CA 1
ATOM 626 C C . LEU A 1 88 ? -14.305 9.665 15.041 1.00 85.50 88 LEU A C 1
ATOM 628 O O . LEU A 1 88 ? -14.527 10.512 15.901 1.00 85.50 88 LEU A O 1
ATOM 632 N N . ALA A 1 89 ? -15.288 9.055 14.378 1.00 85.50 89 ALA A N 1
ATOM 633 C CA . ALA A 1 89 ? -16.705 9.289 14.635 1.00 85.50 89 ALA A CA 1
ATOM 634 C C . ALA A 1 89 ? -17.203 8.632 15.937 1.00 85.50 89 ALA A C 1
ATOM 636 O O . ALA A 1 89 ? -18.376 8.776 16.277 1.00 85.50 89 ALA A O 1
ATOM 637 N N . GLY A 1 90 ? -16.356 7.874 16.649 1.00 72.75 90 GLY A N 1
ATOM 638 C CA . GLY A 1 90 ? -16.740 7.167 17.875 1.00 72.75 90 GLY A CA 1
ATOM 639 C C . GLY A 1 90 ? -17.775 6.057 17.651 1.00 72.75 90 GLY A C 1
ATOM 640 O O . GLY A 1 90 ? -18.387 5.580 18.604 1.00 72.75 90 GLY A O 1
ATOM 641 N N . TRP A 1 91 ? -17.988 5.634 16.398 1.00 66.44 91 TRP A N 1
ATOM 642 C CA . TRP A 1 91 ? -18.945 4.577 16.041 1.00 66.44 91 TRP A CA 1
ATOM 643 C C . TRP A 1 91 ? -18.491 3.192 16.517 1.00 66.44 91 TRP A C 1
ATOM 645 O O . TRP A 1 91 ? -19.309 2.287 16.681 1.00 66.44 91 TRP A O 1
ATOM 655 N N . ARG A 1 92 ? -17.191 3.025 16.780 1.00 59.84 92 ARG A N 1
ATOM 656 C CA . ARG A 1 92 ? -16.636 1.877 17.498 1.00 59.84 92 ARG A CA 1
ATOM 657 C C . ARG A 1 92 ? -16.433 2.243 18.965 1.00 59.84 92 ARG A C 1
ATOM 659 O O . ARG A 1 92 ? -15.668 3.153 19.270 1.00 59.84 92 ARG A O 1
ATOM 666 N N . ARG A 1 93 ? -17.077 1.493 19.867 1.00 55.59 93 ARG A N 1
ATOM 667 C CA . ARG A 1 93 ? -16.682 1.467 21.281 1.00 55.59 93 ARG A CA 1
ATOM 668 C C . ARG A 1 93 ? -15.282 0.856 21.358 1.00 55.59 93 ARG A C 1
ATOM 670 O O . ARG A 1 93 ? -15.090 -0.262 20.880 1.00 55.59 93 ARG A O 1
ATOM 677 N N . VAL A 1 94 ? -14.335 1.635 21.877 1.00 55.38 94 VAL A N 1
ATOM 678 C CA . VAL A 1 94 ? -13.017 1.163 22.322 1.00 55.38 94 VAL A CA 1
ATOM 679 C C . VAL A 1 94 ? -13.192 0.344 23.591 1.00 55.38 94 VAL A C 1
ATOM 681 O O . VAL A 1 94 ? -14.028 0.761 24.426 1.00 55.38 94 VAL A O 1
#

pLDDT: mean 86.06, std 7.11, range [55.38, 93.88]

Sequence (94 aa):
MILERALTVATTLALLGSFAFSLIAVRGYWNAPFGDVLRPLPVAFGGFLAASIPGALGAAVPLRYRAVVASAAVLAAFVAAAQGVVLLAGWRRV

Nearest PDB structures (foldseek):
  7qru-assembly1_F  TM=6.408E-01  e=1.045E+00  Alkalihalophilus pseudofirmus
  7o3x-assembly1_E  TM=4.680E-01  e=6.906E+00  Synechocystis sp. PCC 6803 substr. Kazusa
  7o3x-assembly1_D  TM=4.909E-01  e=9.546E+00  Synechocystis sp. PCC 6803 substr. Kazusa

Radius of gyration: 15.52 Å; Cα contacts (8 Å, |Δi|>4): 84; chains: 1; bounding box: 35×21×42 Å

Organism: NCBI:txid1220023